Protein AF-A0A8I1TK60-F1 (afdb_monomer_lite)

Secondary structure (DSSP, 8-state):
-PPPHHHHHHHHHHHHHHHHHHHT--SHHHHHHHHHHHHHHHHHHHHHHHHHHHHHHHHHHHHHHHHHHHHHHT------TTS------HHHHHHHHHHHHHHHHHHHHHHHHHHHHHHHHHHHHHHHHHHHHHHHHHHHHHHHHHHHHSGGGGSSS------------------------

Sequence (181 aa):
MDLTIAEELDRAFDLASLRREARTIGRPHQWRAANDHLDRCRHAREREQRLYQARYPTRVEAARRRLIDEAAKKGFELKPRWAGDDRFDKAAIQRQAERDVRRAHEGRLLRIEEFERQGLRAIVHRSMRENNMRGVARDGFDRAADRRAGIERRGSQREGPGNLTQFPRGGNRPRNRPRDR

pLDDT: mean 83.7, std 17.34, range [44.19, 98.44]

Structure (mmCIF, N/CA/C/O backbone):
data_AF-A0A8I1TK60-F1
#
_entry.id   AF-A0A8I1TK60-F1
#
loop_
_atom_site.group_PDB
_atom_site.id
_atom_site.type_symbol
_atom_site.label_atom_id
_atom_site.label_alt_id
_atom_site.label_comp_id
_atom_site.label_asym_id
_atom_site.label_entity_id
_atom_site.label_seq_id
_atom_site.pdbx_PDB_ins_code
_atom_site.Cartn_x
_atom_site.Cartn_y
_atom_site.Cartn_z
_atom_site.occu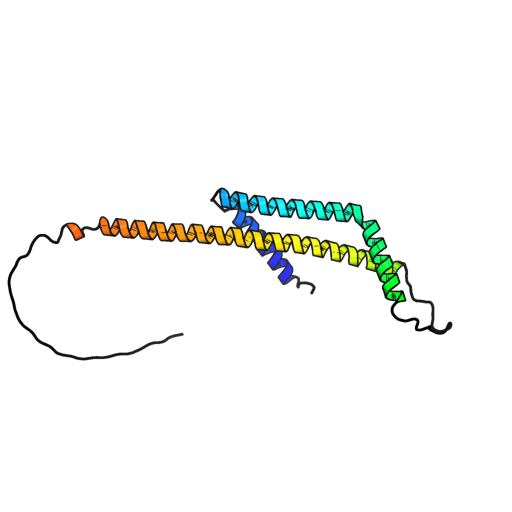pancy
_atom_site.B_iso_or_equiv
_atom_site.auth_seq_id
_atom_site.auth_comp_id
_atom_site.auth_asym_id
_atom_site.auth_atom_id
_atom_site.pdbx_PDB_model_num
ATOM 1 N N . MET A 1 1 ? -15.212 -4.549 -1.235 1.00 52.91 1 MET A N 1
ATOM 2 C CA . MET A 1 1 ? -15.188 -5.903 -1.803 1.00 52.91 1 MET A CA 1
ATOM 3 C C . MET A 1 1 ? -13.923 -6.527 -1.286 1.00 52.91 1 MET A C 1
ATOM 5 O O . MET A 1 1 ? -12.859 -5.980 -1.560 1.00 52.91 1 MET A O 1
ATOM 9 N N . ASP A 1 2 ? -14.067 -7.542 -0.448 1.00 78.19 2 ASP A N 1
ATOM 10 C CA . ASP A 1 2 ? -12.924 -8.323 0.006 1.00 78.19 2 ASP A CA 1
ATOM 11 C C . ASP A 1 2 ? -12.462 -9.164 -1.187 1.00 78.19 2 ASP A C 1
ATOM 13 O O . ASP A 1 2 ? -13.295 -9.656 -1.953 1.00 78.19 2 ASP A O 1
ATOM 17 N N . LEU A 1 3 ? -11.152 -9.216 -1.414 1.00 83.50 3 LEU A N 1
ATOM 18 C CA . LEU A 1 3 ? -10.590 -9.983 -2.517 1.00 83.50 3 LEU A CA 1
ATOM 19 C C . LEU A 1 3 ? -10.693 -11.465 -2.186 1.00 83.50 3 LEU A C 1
ATOM 21 O O . LEU A 1 3 ? -10.618 -11.875 -1.027 1.00 83.50 3 LEU A O 1
ATOM 25 N N . THR A 1 4 ? -10.861 -12.282 -3.215 1.00 93.44 4 THR A N 1
ATOM 26 C CA . THR A 1 4 ? -10.681 -13.721 -3.048 1.00 93.44 4 THR A CA 1
ATOM 27 C C . THR A 1 4 ? -9.203 -14.018 -2.787 1.00 93.44 4 THR A C 1
ATOM 29 O O . THR A 1 4 ? -8.322 -13.316 -3.282 1.00 93.44 4 THR A O 1
ATOM 32 N N . ILE A 1 5 ? -8.912 -15.094 -2.050 1.00 92.69 5 ILE A N 1
ATOM 33 C CA . ILE A 1 5 ? -7.527 -15.522 -1.774 1.00 92.69 5 ILE A CA 1
ATOM 34 C C . ILE A 1 5 ? -6.732 -15.683 -3.081 1.00 92.69 5 ILE A C 1
ATOM 36 O O . ILE A 1 5 ? -5.562 -15.318 -3.146 1.00 92.69 5 ILE A O 1
ATOM 40 N N . ALA A 1 6 ? -7.374 -16.184 -4.142 1.00 93.81 6 ALA A N 1
ATOM 41 C CA . ALA A 1 6 ? -6.760 -16.309 -5.461 1.00 93.81 6 ALA A CA 1
ATOM 42 C C . ALA A 1 6 ? -6.333 -14.945 -6.035 1.00 93.81 6 ALA A C 1
ATOM 44 O O . ALA A 1 6 ? -5.192 -14.791 -6.459 1.00 93.81 6 ALA A O 1
ATOM 45 N N . GLU A 1 7 ? -7.202 -13.932 -5.976 1.00 91.31 7 GLU A N 1
ATOM 46 C CA . GLU A 1 7 ? -6.875 -12.580 -6.448 1.00 91.31 7 GLU A CA 1
ATOM 47 C C . GLU A 1 7 ? -5.763 -11.920 -5.621 1.00 91.31 7 GLU A C 1
ATOM 49 O O . GLU A 1 7 ? -4.957 -11.163 -6.166 1.00 91.31 7 GLU A O 1
ATOM 54 N N . GLU A 1 8 ? -5.707 -12.174 -4.312 1.00 89.06 8 GLU A N 1
ATOM 55 C CA . GLU A 1 8 ? -4.622 -11.684 -3.455 1.00 89.06 8 GLU A CA 1
ATOM 56 C C . GLU A 1 8 ? -3.280 -12.320 -3.829 1.00 89.06 8 GLU A C 1
ATOM 58 O O . GLU A 1 8 ? -2.277 -11.612 -3.965 1.00 89.06 8 GLU A O 1
ATOM 63 N N . LEU A 1 9 ? -3.269 -13.637 -4.058 1.00 93.69 9 LEU A N 1
ATOM 64 C CA . LEU A 1 9 ? -2.084 -14.364 -4.507 1.00 93.69 9 LEU A CA 1
ATOM 65 C C . LEU A 1 9 ? -1.612 -13.858 -5.871 1.00 93.69 9 LEU A C 1
ATOM 67 O O . LEU A 1 9 ? -0.437 -13.520 -6.014 1.00 93.69 9 LEU A O 1
ATOM 71 N N . ASP A 1 10 ? -2.518 -13.724 -6.840 1.00 94.38 10 ASP A N 1
ATOM 72 C CA . ASP A 1 10 ? -2.194 -13.215 -8.174 1.00 94.38 10 ASP A CA 1
ATOM 73 C C . ASP A 1 10 ? -1.575 -11.817 -8.104 1.00 94.38 10 ASP A C 1
ATOM 75 O O . ASP A 1 10 ? -0.564 -11.543 -8.752 1.00 94.38 10 ASP A O 1
ATOM 79 N N . ARG A 1 11 ? -2.123 -10.929 -7.265 1.00 92.19 11 ARG A N 1
ATOM 80 C CA . ARG A 1 11 ? -1.564 -9.585 -7.053 1.00 92.19 11 ARG A CA 1
ATOM 81 C C . ARG A 1 11 ? -0.165 -9.625 -6.450 1.00 92.19 11 ARG A C 1
ATOM 83 O O . ARG A 1 11 ? 0.703 -8.868 -6.892 1.00 92.19 11 ARG A O 1
ATOM 90 N N . ALA A 1 12 ? 0.059 -10.481 -5.456 1.00 93.31 12 ALA A N 1
ATOM 91 C CA . ALA A 1 12 ? 1.358 -10.619 -4.809 1.00 93.31 12 ALA A CA 1
ATOM 92 C C . ALA A 1 12 ? 2.415 -11.165 -5.784 1.00 93.31 12 ALA A C 1
ATOM 94 O O . ALA A 1 12 ? 3.525 -10.626 -5.857 1.00 93.31 12 ALA A O 1
ATOM 95 N N . PHE A 1 13 ? 2.062 -12.185 -6.574 1.00 96.81 13 PHE A N 1
ATOM 96 C CA . PHE A 1 13 ? 2.939 -12.757 -7.594 1.00 96.81 13 PHE A CA 1
ATOM 97 C C . PHE A 1 13 ? 3.212 -11.788 -8.748 1.00 96.81 13 PHE A C 1
ATOM 99 O O . PHE A 1 13 ? 4.364 -11.675 -9.172 1.00 96.81 13 PHE A O 1
ATOM 106 N N . ASP A 1 14 ? 2.205 -11.049 -9.221 1.00 95.81 14 ASP A N 1
ATOM 107 C CA . ASP A 1 14 ? 2.358 -10.013 -10.252 1.00 95.81 14 ASP A CA 1
ATOM 108 C C . ASP A 1 14 ? 3.335 -8.926 -9.783 1.00 95.81 14 ASP A C 1
ATOM 110 O O . ASP A 1 14 ? 4.330 -8.632 -10.446 1.00 95.81 14 ASP A O 1
ATOM 114 N N . LEU A 1 15 ? 3.146 -8.398 -8.568 1.00 95.69 15 LEU A N 1
ATOM 115 C CA . LEU A 1 15 ? 4.049 -7.394 -8.004 1.00 95.69 15 LEU A CA 1
ATOM 116 C C . LEU A 1 15 ? 5.478 -7.930 -7.813 1.00 95.69 15 LEU A C 1
ATOM 118 O O . LEU A 1 15 ? 6.448 -7.228 -8.110 1.00 95.69 15 LEU A O 1
ATOM 122 N N . ALA A 1 16 ? 5.633 -9.165 -7.330 1.00 97.12 16 ALA A N 1
ATOM 123 C CA . ALA A 1 16 ? 6.943 -9.798 -7.183 1.00 97.12 16 ALA A CA 1
ATOM 124 C C . ALA A 1 16 ? 7.645 -9.985 -8.540 1.00 97.12 16 ALA A C 1
ATOM 126 O O . ALA A 1 16 ? 8.843 -9.704 -8.659 1.00 97.12 16 ALA A O 1
ATOM 127 N N . SER A 1 17 ? 6.896 -10.393 -9.566 1.00 97.62 17 SER A N 1
ATOM 128 C CA . SER A 1 17 ? 7.386 -10.551 -10.938 1.00 97.62 17 SER A CA 1
ATOM 129 C C . SER A 1 17 ? 7.818 -9.207 -11.522 1.00 97.62 17 SER A C 1
ATOM 131 O O . SER A 1 17 ? 8.955 -9.080 -11.973 1.00 97.62 17 SER A O 1
ATOM 133 N N . LEU A 1 18 ? 6.999 -8.161 -11.380 1.00 97.19 18 LEU A N 1
ATOM 134 C CA . LEU A 1 18 ? 7.335 -6.796 -11.799 1.00 97.19 18 LEU A CA 1
ATOM 135 C C . LEU A 1 18 ? 8.590 -6.257 -11.105 1.00 97.19 18 LEU A C 1
ATOM 137 O O . LEU A 1 18 ? 9.438 -5.639 -11.747 1.00 97.19 18 LEU A O 1
ATOM 141 N N . ARG A 1 19 ? 8.755 -6.507 -9.800 1.00 97.06 19 ARG A N 1
ATOM 142 C CA . ARG A 1 19 ? 9.978 -6.133 -9.067 1.00 97.06 19 ARG A CA 1
ATOM 143 C C . ARG A 1 19 ? 11.205 -6.869 -9.601 1.00 97.06 19 ARG A C 1
ATOM 145 O O . ARG A 1 19 ? 12.277 -6.271 -9.690 1.00 97.06 19 ARG A O 1
ATOM 152 N N . ARG A 1 20 ? 11.071 -8.152 -9.948 1.00 96.88 20 ARG A N 1
ATOM 153 C CA . ARG A 1 20 ? 12.152 -8.934 -10.564 1.00 96.88 20 ARG A CA 1
ATOM 154 C C . ARG A 1 20 ? 12.504 -8.381 -11.943 1.00 96.88 20 ARG A C 1
ATOM 156 O O . ARG A 1 20 ? 13.676 -8.128 -12.195 1.00 96.88 20 ARG A O 1
ATOM 163 N N . GLU A 1 21 ? 11.516 -8.145 -12.797 1.00 95.62 21 GLU A N 1
ATOM 164 C CA . GLU A 1 21 ? 11.708 -7.586 -14.140 1.00 95.62 21 GLU A CA 1
ATOM 165 C C . GLU A 1 21 ? 12.343 -6.194 -14.087 1.00 95.62 21 GLU A C 1
ATOM 167 O O . GLU A 1 21 ? 13.306 -5.927 -14.805 1.00 95.62 21 GLU A O 1
ATOM 172 N N . ALA A 1 22 ? 11.906 -5.336 -13.163 1.00 94.31 22 ALA A N 1
ATOM 173 C CA . ALA A 1 22 ? 12.487 -4.013 -12.958 1.00 94.31 22 ALA A CA 1
ATOM 174 C C . ALA A 1 22 ? 13.995 -4.058 -12.644 1.00 94.31 22 ALA A C 1
ATOM 176 O O . ALA A 1 22 ? 14.743 -3.189 -13.092 1.00 94.31 22 ALA A O 1
ATOM 177 N N . ARG A 1 23 ? 14.474 -5.096 -11.941 1.00 93.81 23 ARG A N 1
ATOM 178 C CA . ARG A 1 23 ? 15.911 -5.299 -11.669 1.00 93.81 23 ARG A CA 1
ATOM 179 C C . ARG A 1 23 ? 16.709 -5.703 -12.907 1.00 93.81 23 ARG A C 1
ATOM 181 O O . ARG A 1 23 ? 17.913 -5.481 -12.939 1.00 93.81 23 ARG A O 1
ATOM 188 N N . THR A 1 24 ? 16.056 -6.283 -13.912 1.00 94.19 24 THR A N 1
ATOM 189 C CA . THR A 1 24 ? 16.695 -6.707 -15.171 1.00 94.19 24 THR A CA 1
ATOM 190 C C . THR A 1 24 ? 16.780 -5.594 -16.219 1.00 94.19 24 THR A C 1
ATOM 192 O O . THR A 1 24 ? 17.355 -5.794 -17.288 1.00 94.19 24 THR A O 1
ATOM 195 N N . ILE A 1 25 ? 16.231 -4.407 -15.934 1.00 94.12 25 ILE A N 1
ATOM 196 C CA . ILE A 1 25 ? 16.281 -3.258 -16.841 1.00 94.12 25 ILE A CA 1
ATOM 197 C C . ILE A 1 25 ? 17.736 -2.812 -17.031 1.00 94.12 25 ILE A C 1
ATOM 199 O O . ILE A 1 25 ? 18.363 -2.275 -16.122 1.00 94.12 25 ILE A O 1
ATOM 203 N N . GLY A 1 26 ? 18.256 -2.983 -18.248 1.00 89.50 26 GLY A N 1
ATOM 204 C CA . GLY A 1 26 ? 19.650 -2.658 -18.563 1.00 89.50 26 GLY A CA 1
ATOM 205 C C . GLY A 1 26 ? 19.938 -1.172 -18.813 1.00 89.50 26 GLY A C 1
ATOM 206 O O . GLY A 1 26 ? 21.093 -0.758 -18.765 1.00 89.50 26 GLY A O 1
ATOM 207 N N . ARG A 1 27 ? 18.925 -0.340 -19.103 1.00 93.25 27 ARG A N 1
ATOM 208 C CA . ARG A 1 27 ? 19.142 1.089 -19.403 1.00 93.25 27 ARG A CA 1
ATOM 209 C C . ARG A 1 27 ? 19.234 1.910 -18.107 1.00 93.25 27 ARG A C 1
ATOM 211 O O . ARG A 1 27 ? 18.259 1.918 -17.353 1.00 93.25 27 ARG A O 1
ATOM 218 N N . PRO A 1 28 ? 20.305 2.701 -17.885 1.00 94.62 28 PRO A N 1
ATOM 219 C CA . PRO A 1 28 ? 20.508 3.418 -16.620 1.00 94.62 28 PRO A CA 1
ATOM 220 C C . PRO A 1 28 ? 19.365 4.361 -16.215 1.00 94.62 28 PRO A C 1
ATOM 222 O O . PRO A 1 28 ? 18.998 4.424 -15.045 1.00 94.62 28 PRO A O 1
ATOM 225 N N . HIS A 1 29 ? 18.770 5.084 -17.169 1.00 94.81 29 HIS A N 1
ATOM 226 C CA . HIS A 1 29 ? 17.696 6.039 -16.872 1.00 94.81 29 HIS A CA 1
ATOM 227 C C . HIS A 1 29 ? 16.380 5.350 -16.471 1.00 94.81 29 HIS A C 1
ATOM 229 O O . HIS A 1 29 ? 15.690 5.825 -15.574 1.00 94.81 29 HIS A O 1
ATOM 235 N N . GLN A 1 30 ? 16.043 4.217 -17.096 1.00 95.00 30 GLN A N 1
ATOM 236 C CA . GLN A 1 30 ? 14.854 3.427 -16.749 1.00 95.00 30 GLN A CA 1
ATOM 237 C C . GLN A 1 30 ? 15.043 2.715 -15.413 1.00 95.00 30 GLN A C 1
ATOM 239 O O . GLN A 1 30 ? 14.123 2.675 -14.601 1.00 95.00 30 GLN A O 1
ATOM 244 N N . TRP A 1 31 ? 16.251 2.205 -15.171 1.00 96.00 31 TRP A N 1
ATOM 245 C CA . TRP A 1 31 ? 16.626 1.611 -13.895 1.00 96.00 31 TRP A CA 1
ATOM 246 C C . TRP A 1 31 ? 16.520 2.626 -12.749 1.00 96.00 31 TRP A C 1
ATOM 248 O O . TRP A 1 31 ? 15.901 2.335 -11.728 1.00 96.00 31 TRP A O 1
ATOM 258 N N . ARG A 1 32 ? 17.028 3.854 -12.941 1.00 97.19 32 ARG A N 1
ATOM 259 C CA . ARG A 1 32 ? 16.858 4.947 -11.971 1.00 97.19 32 ARG A CA 1
ATOM 260 C C . ARG A 1 32 ? 15.379 5.248 -11.724 1.00 97.19 32 ARG A C 1
ATOM 262 O O . ARG A 1 32 ? 14.967 5.286 -10.575 1.00 97.19 32 ARG A O 1
ATOM 269 N N . ALA A 1 33 ? 14.574 5.379 -12.780 1.00 97.44 33 ALA A N 1
ATOM 270 C CA . ALA A 1 33 ? 13.139 5.626 -12.637 1.00 97.44 33 ALA A CA 1
ATOM 271 C C . ALA A 1 33 ? 12.419 4.516 -11.846 1.00 97.44 33 ALA A C 1
ATOM 273 O O . ALA A 1 33 ? 11.550 4.813 -11.026 1.00 97.44 33 ALA A O 1
ATOM 274 N N . ALA A 1 34 ? 12.787 3.247 -12.065 1.00 97.38 34 ALA A N 1
ATOM 275 C CA . ALA A 1 34 ? 12.248 2.122 -11.306 1.00 97.38 34 ALA A CA 1
ATOM 276 C C . ALA A 1 34 ? 12.633 2.199 -9.822 1.00 97.38 34 ALA A C 1
ATOM 278 O O . ALA A 1 34 ? 11.762 2.063 -8.964 1.00 97.38 34 ALA A O 1
ATOM 279 N N . ASN A 1 35 ? 13.905 2.463 -9.512 1.00 97.50 35 ASN A N 1
ATOM 280 C CA . ASN A 1 35 ? 14.367 2.591 -8.129 1.00 97.50 35 ASN A CA 1
ATOM 281 C C . ASN A 1 35 ? 13.748 3.789 -7.412 1.00 97.50 35 ASN A C 1
ATOM 283 O O . ASN A 1 35 ? 13.261 3.626 -6.299 1.00 97.50 35 ASN A O 1
ATOM 287 N N . ASP A 1 36 ? 13.671 4.950 -8.063 1.00 97.94 36 ASP A N 1
ATOM 288 C CA . ASP A 1 36 ? 13.027 6.135 -7.492 1.00 97.94 36 ASP A CA 1
ATOM 289 C C . ASP A 1 36 ? 11.560 5.841 -7.137 1.00 97.94 36 ASP A C 1
ATOM 291 O O . ASP A 1 36 ? 11.059 6.266 -6.094 1.00 97.94 36 ASP A O 1
ATOM 295 N N . HIS A 1 37 ? 10.854 5.087 -7.989 1.00 97.81 37 HIS A N 1
ATOM 296 C CA . HIS A 1 37 ? 9.474 4.672 -7.728 1.00 97.81 37 HIS A CA 1
ATOM 297 C C . HIS A 1 37 ? 9.374 3.690 -6.554 1.00 97.81 37 HIS A C 1
ATOM 299 O O . HIS A 1 37 ? 8.524 3.867 -5.675 1.00 97.81 37 HIS A O 1
ATOM 305 N N . LEU A 1 38 ? 10.261 2.692 -6.499 1.00 97.50 38 LEU A N 1
ATOM 306 C CA . LEU A 1 38 ? 10.341 1.733 -5.392 1.00 97.50 38 LEU A CA 1
ATOM 307 C C . LEU A 1 38 ? 10.642 2.429 -4.060 1.00 97.50 38 LEU A C 1
ATOM 309 O O . LEU A 1 38 ? 9.973 2.155 -3.062 1.00 97.50 38 LEU A O 1
ATOM 313 N N . ASP A 1 39 ? 11.599 3.353 -4.046 1.00 98.19 39 ASP A N 1
ATOM 314 C CA . ASP A 1 39 ? 12.000 4.106 -2.861 1.00 98.19 39 ASP A CA 1
ATOM 315 C C . ASP A 1 39 ? 10.863 5.001 -2.361 1.00 98.19 39 ASP A C 1
ATOM 317 O O . ASP A 1 39 ? 10.555 4.999 -1.167 1.00 98.19 39 ASP A O 1
ATOM 321 N N . ARG A 1 40 ? 10.158 5.700 -3.263 1.00 98.31 40 ARG A N 1
ATOM 322 C CA . ARG A 1 40 ? 8.952 6.471 -2.907 1.00 98.31 40 ARG A CA 1
ATOM 323 C C . ARG A 1 40 ? 7.891 5.590 -2.254 1.00 98.31 40 ARG A C 1
ATOM 325 O O . ARG A 1 40 ? 7.339 5.972 -1.222 1.00 98.31 40 ARG A O 1
ATOM 332 N N . CYS A 1 41 ? 7.622 4.411 -2.818 1.00 98.12 41 CYS A N 1
ATOM 333 C CA . CYS A 1 41 ? 6.649 3.474 -2.256 1.00 98.12 41 CYS A CA 1
ATOM 334 C C . CYS A 1 41 ? 7.108 2.930 -0.895 1.00 98.12 41 CYS A C 1
ATOM 336 O O . CYS A 1 41 ? 6.308 2.871 0.039 1.00 98.12 41 CYS A O 1
ATOM 338 N N . ARG A 1 42 ? 8.398 2.600 -0.737 1.00 98.12 42 ARG A N 1
ATOM 339 C CA . ARG A 1 42 ? 8.984 2.180 0.547 1.00 98.12 42 ARG A CA 1
ATOM 340 C C . ARG A 1 42 ? 8.794 3.256 1.615 1.00 98.12 42 ARG A C 1
ATOM 342 O O . ARG A 1 42 ? 8.223 2.970 2.665 1.00 98.12 42 ARG A O 1
ATOM 349 N N . HIS A 1 43 ? 9.186 4.495 1.326 1.00 98.38 43 HIS A N 1
ATOM 350 C CA . HIS A 1 43 ? 9.031 5.612 2.258 1.00 98.38 43 HIS A CA 1
ATOM 351 C C . HIS A 1 43 ? 7.564 5.911 2.580 1.00 98.38 43 HIS A C 1
ATOM 353 O O . HIS A 1 43 ? 7.242 6.240 3.722 1.00 98.38 43 HIS A O 1
ATOM 359 N N . ALA A 1 44 ? 6.655 5.756 1.614 1.00 98.31 44 ALA A N 1
ATOM 360 C CA . ALA A 1 44 ? 5.223 5.884 1.861 1.00 98.31 44 ALA A CA 1
ATOM 361 C C . ALA A 1 44 ? 4.714 4.822 2.852 1.00 98.31 44 ALA A C 1
ATOM 363 O O . ALA A 1 44 ? 3.989 5.179 3.785 1.00 98.31 44 ALA A O 1
ATOM 364 N N . ARG A 1 45 ? 5.129 3.551 2.709 1.00 98.31 45 ARG A N 1
ATOM 365 C CA . ARG A 1 45 ? 4.773 2.479 3.660 1.00 98.31 45 ARG A CA 1
ATOM 366 C C . ARG A 1 45 ? 5.337 2.750 5.050 1.00 98.31 45 ARG A C 1
ATOM 368 O O . ARG A 1 45 ? 4.593 2.704 6.023 1.00 98.31 45 ARG A O 1
ATOM 375 N N . GLU A 1 46 ? 6.620 3.097 5.147 1.00 98.44 46 GLU A N 1
ATOM 376 C CA . GLU A 1 46 ? 7.265 3.434 6.424 1.00 98.44 46 GLU A CA 1
ATOM 377 C C . GLU A 1 46 ? 6.565 4.605 7.121 1.00 98.44 46 GLU A C 1
ATOM 379 O O . GLU A 1 46 ? 6.297 4.558 8.323 1.00 98.44 46 GLU A O 1
ATOM 384 N N . ARG A 1 47 ? 6.229 5.656 6.367 1.00 98.31 47 ARG A N 1
ATOM 385 C CA . ARG A 1 47 ? 5.513 6.819 6.892 1.00 98.31 47 ARG A CA 1
ATOM 386 C C . ARG A 1 47 ? 4.120 6.447 7.384 1.00 98.31 47 ARG A C 1
ATOM 388 O O . ARG A 1 47 ? 3.747 6.871 8.475 1.00 98.31 47 ARG A O 1
ATOM 395 N N . GLU A 1 48 ? 3.356 5.678 6.611 1.00 98.25 48 GLU A N 1
ATOM 396 C CA . GLU A 1 48 ? 2.022 5.232 7.025 1.00 98.25 48 GLU A CA 1
ATOM 397 C C . GLU A 1 48 ? 2.097 4.329 8.261 1.00 98.25 48 GLU A C 1
ATOM 399 O O . GLU A 1 48 ? 1.309 4.523 9.183 1.00 98.25 48 GLU A O 1
ATOM 404 N N . GLN A 1 49 ? 3.082 3.429 8.343 1.00 98.12 49 GLN A N 1
ATOM 405 C CA . GLN A 1 49 ? 3.310 2.581 9.515 1.00 98.12 49 GLN A CA 1
ATOM 406 C C . GLN A 1 49 ? 3.611 3.413 10.768 1.00 98.12 49 GLN A C 1
ATOM 408 O O . GLN A 1 49 ? 2.986 3.220 11.812 1.00 98.12 49 GLN A O 1
ATOM 413 N N . ARG A 1 50 ? 4.522 4.390 10.662 1.00 98.38 50 ARG A N 1
ATOM 414 C CA . ARG A 1 50 ? 4.849 5.307 11.768 1.00 98.38 50 ARG A CA 1
ATOM 415 C C . ARG A 1 50 ? 3.632 6.124 12.198 1.00 98.38 50 ARG A C 1
ATOM 417 O O . ARG A 1 50 ? 3.353 6.235 13.388 1.00 98.38 50 ARG A O 1
ATOM 424 N N . LEU A 1 51 ? 2.886 6.684 11.241 1.00 97.50 51 LEU A N 1
ATOM 425 C CA . LEU A 1 51 ? 1.668 7.453 11.519 1.00 97.50 51 LEU A CA 1
ATOM 426 C C . LEU A 1 51 ? 0.577 6.595 12.156 1.00 97.50 51 LEU A C 1
ATOM 428 O O . LEU A 1 51 ? -0.145 7.081 13.027 1.00 97.50 51 LEU A O 1
ATOM 432 N N . TYR A 1 52 ? 0.441 5.348 11.712 1.00 97.94 52 TYR A N 1
ATOM 433 C CA . TYR A 1 52 ? -0.491 4.388 12.277 1.00 97.94 52 TYR A CA 1
ATOM 434 C C . TYR A 1 52 ? -0.151 4.100 13.733 1.00 97.94 52 TYR A C 1
ATOM 436 O O . TYR A 1 52 ? -1.006 4.319 14.580 1.00 97.94 52 TYR A O 1
ATOM 444 N N . GLN A 1 53 ? 1.093 3.725 14.032 1.00 98.12 53 GLN A N 1
ATOM 445 C CA . GLN A 1 53 ? 1.541 3.440 15.396 1.00 98.12 53 GLN A CA 1
ATOM 446 C C . GLN A 1 53 ? 1.391 4.660 16.314 1.00 98.12 53 GLN A C 1
ATOM 448 O O . GLN A 1 53 ? 0.772 4.565 17.370 1.00 98.12 53 GLN A O 1
ATOM 453 N N . ALA A 1 54 ? 1.876 5.829 15.885 1.00 98.31 54 ALA A N 1
ATOM 454 C CA . ALA A 1 54 ? 1.845 7.044 16.698 1.00 98.31 54 ALA A CA 1
ATOM 455 C C . ALA A 1 54 ? 0.421 7.559 16.973 1.00 98.31 54 ALA A C 1
ATOM 457 O O . ALA A 1 54 ? 0.166 8.152 18.017 1.00 98.31 54 ALA A O 1
ATOM 458 N N . ARG A 1 55 ? -0.515 7.368 16.033 1.00 97.94 55 ARG A N 1
ATOM 459 C CA . ARG A 1 55 ? -1.892 7.890 16.126 1.00 97.94 55 ARG A CA 1
ATOM 460 C C . ARG A 1 55 ? -2.938 6.800 16.345 1.00 97.94 55 ARG A C 1
ATOM 462 O O . ARG A 1 55 ? -4.126 7.079 16.210 1.00 97.94 55 ARG A O 1
ATOM 469 N N . TYR A 1 56 ? -2.533 5.570 16.649 1.00 97.94 56 TYR A N 1
ATOM 470 C CA . TYR A 1 56 ? -3.459 4.458 16.856 1.00 97.94 56 TYR A CA 1
ATOM 471 C C . TYR A 1 56 ? -4.503 4.748 17.948 1.00 97.94 56 TYR A C 1
ATOM 473 O O . TYR A 1 56 ? -5.692 4.708 17.624 1.00 97.94 56 TYR A O 1
ATOM 481 N N . PRO A 1 57 ? -4.124 5.121 19.192 1.00 98.06 57 PRO A N 1
ATOM 482 C CA . PRO A 1 57 ? -5.105 5.313 20.262 1.00 98.06 57 PRO A CA 1
ATOM 483 C C . PRO A 1 57 ? -6.106 6.427 19.932 1.00 98.06 57 PRO A C 1
ATOM 485 O O . PRO A 1 57 ? -7.313 6.232 20.043 1.00 98.06 57 PRO A O 1
ATOM 488 N N . THR A 1 58 ? -5.627 7.561 19.414 1.00 98.25 58 THR A N 1
ATOM 489 C CA . THR A 1 58 ? -6.491 8.698 19.057 1.00 98.25 58 THR A CA 1
ATOM 490 C C . THR A 1 58 ? -7.432 8.377 17.895 1.00 98.25 58 THR A C 1
ATOM 492 O O . THR A 1 58 ? -8.587 8.805 17.894 1.00 98.25 58 THR A O 1
ATOM 495 N N . ARG A 1 59 ? -6.985 7.583 16.912 1.00 97.75 59 ARG A N 1
ATOM 496 C CA . ARG A 1 59 ? -7.842 7.093 15.819 1.00 97.75 59 ARG A CA 1
ATOM 497 C C . ARG A 1 59 ? -8.923 6.140 16.326 1.00 97.75 59 ARG A C 1
ATOM 499 O O . ARG A 1 59 ? -10.058 6.249 15.867 1.00 97.75 59 ARG A O 1
ATOM 506 N N . VAL A 1 60 ? -8.593 5.244 17.258 1.00 98.31 60 VAL A N 1
ATOM 507 C CA . VAL A 1 60 ? -9.559 4.314 17.863 1.00 98.31 60 VAL A CA 1
ATOM 508 C C . VAL A 1 60 ? -10.601 5.072 18.676 1.00 98.31 60 VAL A C 1
ATOM 510 O O . VAL A 1 60 ? -11.790 4.828 18.501 1.00 98.31 60 VAL A O 1
ATOM 513 N N . GLU A 1 61 ? -10.202 6.051 19.487 1.00 97.94 61 GLU A N 1
ATOM 514 C CA . GLU A 1 61 ? -11.157 6.891 20.220 1.00 97.94 61 GLU A CA 1
ATOM 515 C C . GLU A 1 61 ? -12.088 7.672 19.288 1.00 97.94 61 GLU A C 1
ATOM 517 O O . GLU A 1 61 ? -13.295 7.738 19.530 1.00 97.94 61 GLU A O 1
ATOM 522 N N . ALA A 1 62 ? -11.553 8.238 18.203 1.00 98.12 62 ALA A N 1
ATOM 523 C CA . ALA A 1 62 ? -12.355 8.937 17.206 1.00 98.12 62 ALA A CA 1
ATOM 524 C C . ALA A 1 62 ? -13.346 7.995 16.500 1.00 98.12 62 ALA A C 1
ATOM 526 O O . ALA A 1 62 ? -14.506 8.362 16.314 1.00 98.12 62 ALA A O 1
ATOM 527 N N . ALA A 1 63 ? -12.919 6.784 16.129 1.00 97.62 63 ALA A N 1
ATOM 528 C CA . ALA A 1 63 ? -13.801 5.767 15.555 1.00 97.62 63 ALA A CA 1
ATOM 529 C C . ALA A 1 63 ? -14.875 5.328 16.559 1.00 97.62 63 ALA A C 1
ATOM 531 O O . ALA A 1 63 ? -16.049 5.261 16.204 1.00 97.62 63 ALA A O 1
ATOM 532 N N . ARG A 1 64 ? -14.500 5.139 17.830 1.00 97.38 64 ARG A N 1
ATOM 533 C CA . ARG A 1 64 ? -15.432 4.829 18.915 1.00 97.38 64 ARG A CA 1
ATOM 534 C C . ARG A 1 64 ? -16.516 5.893 19.006 1.00 97.38 64 ARG A C 1
ATOM 536 O O . ARG A 1 64 ? -17.681 5.542 18.907 1.00 97.38 64 ARG A O 1
ATOM 543 N N . ARG A 1 65 ? -16.146 7.175 19.135 1.00 96.50 65 ARG A N 1
ATOM 544 C CA . ARG A 1 65 ? -17.102 8.300 19.215 1.00 96.50 65 ARG A CA 1
ATOM 545 C C . ARG A 1 65 ? -18.079 8.305 18.039 1.00 96.50 65 ARG A C 1
ATOM 547 O O . ARG A 1 65 ? -19.274 8.395 18.269 1.00 96.50 65 ARG A O 1
ATOM 554 N N . ARG A 1 66 ? -17.596 8.090 16.811 1.00 96.50 66 ARG A N 1
ATOM 555 C CA . ARG A 1 66 ? -18.464 7.999 15.623 1.00 96.50 66 ARG A CA 1
ATOM 556 C C . ARG A 1 66 ? -19.494 6.877 15.720 1.00 96.50 66 ARG A C 1
ATOM 558 O O . ARG A 1 66 ? -20.643 7.112 15.375 1.00 96.50 66 ARG A O 1
ATOM 565 N N . LEU A 1 67 ? -19.103 5.694 16.199 1.00 94.50 67 LEU A N 1
ATOM 566 C CA . LEU A 1 67 ? -20.032 4.575 16.397 1.00 94.50 67 LEU A CA 1
ATOM 567 C C . LEU A 1 67 ? -21.091 4.896 17.463 1.00 94.50 67 LEU A C 1
ATOM 569 O O . LEU A 1 67 ? -22.249 4.527 17.295 1.00 94.50 67 LEU A O 1
ATOM 573 N N . ILE A 1 68 ? -20.711 5.608 18.534 1.00 91.44 68 ILE A N 1
ATOM 574 C CA . ILE A 1 68 ? -21.663 6.099 19.547 1.00 91.44 68 ILE A CA 1
ATOM 575 C C . ILE A 1 68 ? -22.648 7.085 18.912 1.00 91.44 68 ILE A C 1
ATOM 577 O O . ILE A 1 68 ? -23.856 6.927 19.067 1.00 91.44 68 ILE A O 1
ATOM 581 N N . ASP A 1 69 ? -22.140 8.068 18.169 1.00 92.12 69 ASP A N 1
ATOM 582 C CA . ASP A 1 69 ? -22.958 9.092 17.516 1.00 92.12 69 ASP A CA 1
ATOM 583 C C . ASP A 1 69 ? -23.903 8.478 16.469 1.00 92.12 69 ASP A C 1
ATOM 585 O O . ASP A 1 69 ? -25.047 8.906 16.331 1.00 92.12 69 ASP A O 1
ATOM 589 N N . GLU A 1 70 ? -23.449 7.468 15.723 1.00 90.50 70 GLU A N 1
ATOM 590 C CA . GLU A 1 70 ? -24.261 6.738 14.745 1.00 90.50 70 GLU A CA 1
ATOM 591 C C . GLU A 1 70 ? -25.355 5.903 15.419 1.00 90.50 70 GLU A C 1
ATOM 593 O O . GLU A 1 70 ? -26.502 5.921 14.969 1.00 90.50 70 GLU A O 1
ATOM 598 N N . ALA A 1 71 ? -25.037 5.233 16.531 1.00 86.62 71 ALA A N 1
ATOM 599 C CA . ALA A 1 71 ? -26.024 4.518 17.333 1.00 86.62 71 ALA A CA 1
ATOM 600 C C . ALA A 1 71 ? -27.079 5.474 17.913 1.00 86.62 71 ALA A C 1
ATOM 602 O O . ALA A 1 71 ? -28.270 5.186 17.828 1.00 86.62 71 ALA A O 1
ATOM 603 N N . ALA A 1 72 ? -26.659 6.639 18.416 1.00 84.56 72 ALA A N 1
ATOM 604 C CA . ALA A 1 72 ? -27.561 7.657 18.952 1.00 84.56 72 ALA A CA 1
ATOM 605 C C . ALA A 1 72 ? -28.487 8.261 17.877 1.00 84.56 72 ALA A C 1
ATOM 607 O O . ALA A 1 72 ? -29.626 8.621 18.164 1.00 84.56 72 ALA A O 1
ATOM 608 N N . LYS A 1 73 ? -28.026 8.349 16.620 1.00 84.44 73 LYS A N 1
ATOM 609 C CA . LYS A 1 73 ? -28.827 8.842 15.485 1.00 84.44 73 LYS A CA 1
ATOM 610 C C . LYS A 1 73 ? -29.892 7.862 15.001 1.00 84.44 73 LYS A C 1
ATOM 612 O O . LYS A 1 73 ? -30.844 8.305 14.365 1.00 84.44 73 LYS A O 1
ATOM 617 N N . LYS A 1 74 ? -29.754 6.555 15.257 1.00 73.44 74 LYS A N 1
ATOM 618 C CA . LYS A 1 74 ? -30.584 5.502 14.636 1.00 73.44 74 LYS A CA 1
ATOM 619 C C . LYS A 1 74 ? -32.030 5.421 15.160 1.00 73.44 74 LYS A C 1
ATOM 621 O O . LYS A 1 74 ? -32.761 4.512 14.790 1.00 73.44 74 LYS A O 1
ATOM 626 N N . GLY A 1 75 ? -32.458 6.415 15.933 1.00 63.78 75 GLY A N 1
ATOM 627 C CA . GLY A 1 75 ? -33.831 6.620 16.374 1.00 63.78 75 GLY A CA 1
ATOM 628 C C . GLY A 1 75 ? -33.959 6.428 17.877 1.00 63.78 75 GLY A C 1
ATOM 629 O O . GLY A 1 75 ? -33.621 5.373 18.406 1.00 63.78 75 GLY A O 1
ATOM 630 N N . PHE A 1 76 ? -34.507 7.441 18.553 1.00 59.19 76 PHE A N 1
ATOM 631 C CA . PHE A 1 76 ? -35.091 7.318 19.889 1.00 59.19 76 PHE A CA 1
ATOM 632 C C . PHE A 1 76 ? -36.365 6.457 19.816 1.00 59.19 76 PHE A C 1
ATOM 634 O O . PHE A 1 76 ? -37.450 6.893 20.196 1.00 59.19 76 PHE A O 1
ATOM 641 N N . GLU A 1 77 ? -36.271 5.228 19.307 1.00 64.88 77 GLU A N 1
ATOM 642 C CA . GLU A 1 77 ? -37.269 4.219 19.631 1.00 64.88 77 GLU A CA 1
ATOM 643 C C . GLU A 1 77 ? -37.058 3.898 21.107 1.00 64.88 77 GLU A C 1
ATOM 645 O O . GLU A 1 77 ? -36.262 3.036 21.477 1.00 64.88 77 GLU A O 1
ATOM 650 N N . LEU A 1 78 ? -37.715 4.696 21.954 1.00 61.59 78 LEU A N 1
ATOM 651 C CA . LEU A 1 78 ? -37.829 4.501 23.390 1.00 61.59 78 LEU A CA 1
ATOM 652 C C . LEU A 1 78 ? -38.426 3.116 23.607 1.00 61.59 78 LEU A C 1
ATOM 654 O O . LEU A 1 78 ? -39.643 2.940 23.684 1.00 61.59 78 LEU A O 1
ATOM 658 N N . LYS A 1 79 ? -37.556 2.110 23.673 1.00 64.44 79 LYS A N 1
ATOM 659 C CA . LYS A 1 79 ? -37.958 0.789 24.112 1.00 64.44 79 LYS A CA 1
ATOM 660 C C . LYS A 1 79 ? -38.517 0.960 25.520 1.00 64.44 79 LYS A C 1
ATOM 662 O O . LYS A 1 79 ? -37.858 1.573 26.366 1.00 64.44 79 LYS A O 1
ATOM 667 N N . PRO A 1 80 ? -39.746 0.490 25.776 1.00 68.44 80 PRO A N 1
ATOM 668 C CA . PRO A 1 80 ? -40.335 0.628 27.091 1.00 68.44 80 PRO A CA 1
ATOM 669 C C . PRO A 1 80 ? -39.433 -0.063 28.116 1.00 68.44 80 PRO A C 1
ATOM 671 O O . PRO A 1 80 ? -38.767 -1.046 27.809 1.00 68.44 80 PRO A O 1
ATOM 674 N N . ARG A 1 81 ? -39.408 0.463 29.341 1.00 62.94 81 ARG A N 1
ATOM 675 C CA . ARG A 1 81 ? -38.447 0.126 30.410 1.00 62.94 81 ARG A CA 1
ATOM 676 C C . ARG A 1 81 ? -38.360 -1.375 30.765 1.00 62.94 81 ARG A C 1
ATOM 678 O O . ARG A 1 81 ? -37.408 -1.788 31.413 1.00 62.94 81 ARG A O 1
ATOM 685 N N . TRP A 1 82 ? -39.339 -2.178 30.342 1.00 74.94 82 TRP A N 1
ATOM 686 C CA . TRP A 1 82 ? -39.399 -3.637 30.501 1.00 74.94 82 TRP A CA 1
ATOM 687 C C . TRP A 1 82 ? -38.804 -4.433 29.321 1.00 74.94 82 TRP A C 1
ATOM 689 O O . TRP A 1 82 ? -38.600 -5.636 29.443 1.00 74.94 82 TRP A O 1
ATOM 699 N N . ALA A 1 83 ? -38.501 -3.795 28.186 1.00 66.88 83 ALA A N 1
ATOM 700 C CA . ALA A 1 83 ? -38.023 -4.437 26.955 1.00 66.88 83 ALA A CA 1
ATOM 701 C C . ALA A 1 83 ? -36.497 -4.693 26.918 1.00 66.88 83 ALA A C 1
ATOM 703 O O . ALA A 1 83 ? -35.934 -4.969 25.854 1.00 66.88 83 ALA A O 1
ATOM 704 N N . GLY A 1 84 ? -35.849 -4.672 28.086 1.00 58.78 84 GLY A N 1
ATOM 705 C CA . GLY A 1 84 ? -34.468 -5.109 28.293 1.00 58.78 84 GLY A CA 1
ATOM 706 C C . GLY A 1 84 ? -33.434 -3.985 28.289 1.00 58.78 84 GLY A C 1
ATOM 707 O O . GLY A 1 84 ? -33.664 -2.912 27.731 1.00 58.78 84 GLY A O 1
ATOM 708 N N . ASP A 1 85 ? -32.293 -4.267 28.927 1.00 61.25 85 ASP A N 1
ATOM 709 C CA . ASP A 1 85 ? -31.145 -3.366 29.024 1.00 61.25 85 ASP A CA 1
ATOM 710 C C . ASP A 1 85 ? -30.740 -2.822 27.650 1.00 61.25 85 ASP A C 1
ATOM 712 O O . ASP A 1 85 ? -30.648 -3.560 26.659 1.00 61.25 85 ASP A O 1
ATOM 716 N N . ASP A 1 86 ? -30.485 -1.515 27.611 1.00 62.12 86 ASP A N 1
ATOM 717 C CA . ASP A 1 86 ? -29.905 -0.824 26.468 1.00 62.12 86 ASP A CA 1
ATOM 718 C C . ASP A 1 86 ? -28.617 -1.558 26.066 1.00 62.12 86 ASP A C 1
ATOM 720 O O . ASP A 1 86 ? -27.641 -1.597 26.819 1.00 62.12 86 ASP A O 1
ATOM 724 N N . ARG A 1 87 ? -28.628 -2.233 24.907 1.00 64.69 87 ARG A N 1
ATOM 725 C CA . ARG A 1 87 ? -27.579 -3.184 24.478 1.00 64.69 87 ARG A CA 1
ATOM 726 C C . ARG A 1 87 ? -26.293 -2.485 24.028 1.00 64.69 87 ARG A C 1
ATOM 728 O O . ARG A 1 87 ? -25.602 -2.953 23.122 1.00 64.69 87 ARG A O 1
ATOM 735 N N . PHE A 1 88 ? -25.966 -1.357 24.641 1.00 76.50 88 PHE A N 1
ATOM 736 C CA . PHE A 1 88 ? -24.755 -0.603 24.396 1.00 76.50 88 PHE A CA 1
ATOM 737 C C . PHE A 1 88 ? -23.556 -1.287 25.070 1.00 76.50 88 PHE A C 1
ATOM 739 O O . PHE A 1 88 ? -23.015 -0.833 26.081 1.00 76.50 88 PHE A O 1
ATOM 746 N N . ASP A 1 89 ? -23.132 -2.420 24.507 1.00 88.75 89 ASP A N 1
ATOM 747 C CA . ASP A 1 89 ? -21.926 -3.116 24.948 1.00 88.75 89 ASP A CA 1
ATOM 748 C C . ASP A 1 89 ? -20.683 -2.292 24.566 1.00 88.75 89 ASP A C 1
ATOM 750 O O . ASP A 1 89 ? -20.200 -2.305 23.427 1.00 88.75 89 ASP A O 1
ATOM 754 N N . LYS A 1 90 ? -20.133 -1.582 25.558 1.00 89.94 90 LYS A N 1
ATOM 755 C CA . LYS A 1 90 ? -18.912 -0.775 25.424 1.00 89.94 90 LYS A CA 1
ATOM 756 C C . LYS A 1 90 ? -17.740 -1.590 24.869 1.00 89.94 90 LYS A C 1
ATOM 758 O O . LYS A 1 90 ? -16.956 -1.057 24.081 1.00 89.94 90 LYS A O 1
ATOM 763 N N . ALA A 1 91 ? -17.618 -2.865 25.246 1.00 93.12 91 ALA A N 1
ATOM 764 C CA . ALA A 1 91 ? -16.545 -3.731 24.771 1.00 93.12 91 ALA A CA 1
ATOM 765 C C . ALA A 1 91 ? -16.736 -4.102 23.293 1.00 93.12 91 ALA A C 1
ATOM 767 O O . ALA A 1 91 ? -15.764 -4.137 22.535 1.00 93.12 91 ALA A O 1
ATOM 768 N N . ALA A 1 92 ? -17.975 -4.330 22.847 1.00 92.81 92 ALA A N 1
ATOM 769 C CA . ALA A 1 92 ? -18.272 -4.552 21.433 1.00 92.81 92 ALA A CA 1
ATOM 770 C C . ALA A 1 92 ? -17.925 -3.329 20.572 1.00 92.81 92 ALA A C 1
ATOM 772 O O . ALA A 1 92 ? -17.253 -3.484 19.552 1.00 92.81 92 ALA A O 1
ATOM 773 N N . ILE A 1 93 ? -18.301 -2.123 21.009 1.00 93.88 93 ILE A N 1
ATOM 774 C CA . ILE A 1 93 ? -18.005 -0.878 20.280 1.00 93.88 93 ILE A CA 1
ATOM 775 C C . ILE A 1 93 ? -16.496 -0.636 20.206 1.00 93.88 93 ILE A C 1
ATOM 777 O O . ILE A 1 93 ? -15.983 -0.291 19.144 1.00 93.88 93 ILE A O 1
ATOM 781 N N . GLN A 1 94 ? -15.769 -0.859 21.304 1.00 96.81 94 GLN A N 1
ATOM 782 C CA . GLN A 1 94 ? -14.311 -0.741 21.322 1.00 96.81 94 GLN A CA 1
ATOM 783 C C . GLN A 1 94 ? -13.656 -1.697 20.311 1.00 96.81 94 GLN A C 1
ATOM 785 O O . GLN A 1 94 ? -12.855 -1.264 19.482 1.00 96.81 94 GLN A O 1
ATOM 790 N N . ARG A 1 95 ? -14.044 -2.981 20.317 1.00 97.31 95 ARG A N 1
ATOM 791 C CA . ARG A 1 95 ? -13.543 -3.972 19.347 1.00 97.31 95 ARG A CA 1
ATOM 792 C C . ARG A 1 95 ? -13.859 -3.571 17.909 1.00 97.31 95 ARG A C 1
ATOM 794 O O . ARG A 1 95 ? -13.018 -3.754 17.029 1.00 97.31 95 ARG A O 1
ATOM 801 N N . GLN A 1 96 ? -15.053 -3.036 17.659 1.00 96.62 96 GLN A N 1
ATOM 802 C CA . GLN A 1 96 ? -15.443 -2.588 16.326 1.00 96.62 96 GLN A CA 1
ATOM 803 C C . GLN A 1 96 ? -14.616 -1.379 15.871 1.00 96.62 96 GLN A C 1
ATOM 805 O O . GLN A 1 96 ? -14.074 -1.403 14.770 1.00 96.62 96 GLN A O 1
ATOM 810 N N . ALA A 1 97 ? -14.412 -0.388 16.740 1.00 97.69 97 ALA A N 1
ATOM 811 C CA . ALA A 1 97 ? -13.568 0.769 16.453 1.00 97.69 97 ALA A CA 1
ATOM 812 C C . ALA A 1 97 ? -12.128 0.359 16.089 1.00 97.69 97 ALA A C 1
ATOM 814 O O . ALA A 1 97 ? -11.555 0.858 15.122 1.00 97.69 97 ALA A O 1
ATOM 815 N N . GLU A 1 98 ? -11.547 -0.595 16.819 1.00 98.06 98 GLU A N 1
ATOM 816 C CA . GLU A 1 98 ? -10.219 -1.139 16.514 1.00 98.06 98 GLU A CA 1
ATOM 817 C C . GLU A 1 98 ? -10.172 -1.890 15.178 1.00 98.06 98 GLU A C 1
ATOM 819 O O . GLU A 1 98 ? -9.173 -1.807 14.459 1.00 98.06 98 GLU A O 1
ATOM 824 N N . ARG A 1 99 ? -11.227 -2.639 14.831 1.00 97.81 99 ARG A N 1
ATOM 825 C CA . ARG A 1 99 ? -11.340 -3.303 13.521 1.00 97.81 99 ARG A CA 1
ATOM 826 C C . ARG A 1 99 ? -11.412 -2.280 12.393 1.00 97.81 99 ARG A C 1
ATOM 828 O O . ARG A 1 99 ? -10.698 -2.430 11.406 1.00 97.81 99 ARG A O 1
ATOM 835 N N . ASP A 1 100 ? -12.207 -1.228 12.556 1.00 97.62 100 ASP A N 1
ATOM 836 C CA . ASP A 1 100 ? -12.367 -0.186 11.541 1.00 97.62 100 ASP A CA 1
ATOM 837 C C . ASP A 1 100 ? -11.055 0.572 11.307 1.00 97.62 100 ASP A C 1
ATOM 839 O O . ASP A 1 100 ? -10.675 0.835 10.163 1.00 97.62 100 ASP A O 1
ATOM 843 N N . VAL A 1 101 ? -10.312 0.876 12.377 1.00 98.25 101 VAL A N 1
ATOM 844 C CA . VAL A 1 101 ? -8.997 1.526 12.279 1.00 98.25 101 VAL A CA 1
ATOM 845 C C . VAL A 1 101 ? -7.969 0.626 11.590 1.00 98.25 101 VAL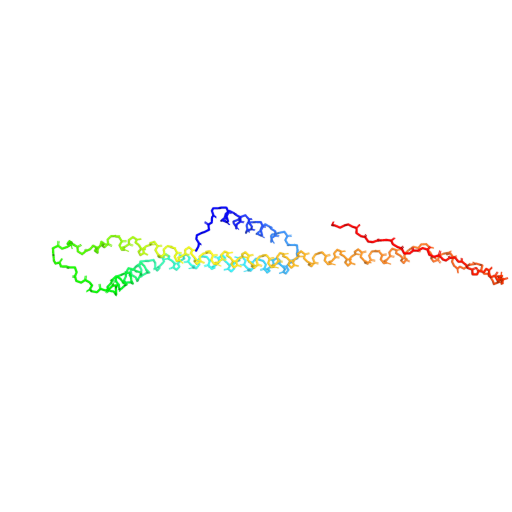 A C 1
ATOM 847 O O . VAL A 1 101 ? -7.232 1.121 10.730 1.00 98.25 101 VAL A O 1
ATOM 850 N N . ARG A 1 102 ? -7.938 -0.675 11.917 1.00 97.75 102 ARG A N 1
ATOM 851 C CA . ARG A 1 102 ? -7.074 -1.668 11.252 1.00 97.75 102 ARG A CA 1
ATOM 852 C C . ARG A 1 102 ? -7.395 -1.790 9.767 1.00 97.75 102 ARG A C 1
ATOM 854 O O . ARG A 1 102 ? -6.523 -1.535 8.941 1.00 97.75 102 ARG A O 1
ATOM 861 N N . ARG A 1 103 ? -8.665 -2.018 9.429 1.00 96.75 103 ARG A N 1
ATOM 862 C CA . ARG A 1 103 ? -9.141 -2.100 8.041 1.00 96.75 103 ARG A CA 1
ATOM 863 C C . ARG A 1 103 ? -8.810 -0.833 7.250 1.00 96.75 103 ARG A C 1
ATOM 865 O O . ARG A 1 103 ? -8.379 -0.898 6.102 1.00 96.75 103 ARG A O 1
ATOM 872 N N . ALA A 1 104 ? -8.982 0.345 7.852 1.00 97.00 104 ALA A N 1
ATOM 873 C CA . ALA A 1 104 ? -8.645 1.609 7.200 1.00 97.00 104 ALA A CA 1
ATOM 874 C C . ALA A 1 104 ? -7.135 1.775 6.956 1.00 97.00 104 ALA A C 1
ATOM 876 O O . ALA A 1 104 ? -6.740 2.438 5.997 1.00 97.00 104 ALA A O 1
ATOM 877 N N . HIS A 1 105 ? -6.288 1.226 7.829 1.00 97.88 105 HIS A N 1
ATOM 878 C CA . HIS A 1 105 ? -4.839 1.217 7.649 1.00 97.88 105 HIS A CA 1
ATOM 879 C C . HIS A 1 105 ? -4.404 0.222 6.568 1.00 97.88 105 HIS A C 1
ATOM 881 O O . HIS A 1 105 ? -3.697 0.623 5.645 1.00 97.88 105 HIS A O 1
ATOM 887 N N . GLU A 1 106 ? -4.906 -1.011 6.608 1.00 96.31 106 GLU A N 1
ATOM 888 C CA . GLU A 1 106 ? -4.694 -2.025 5.566 1.00 96.31 106 GLU A CA 1
ATOM 889 C C . GLU A 1 106 ? -5.113 -1.491 4.190 1.00 96.31 106 GLU A C 1
ATOM 891 O O . GLU A 1 106 ? -4.340 -1.532 3.237 1.00 96.31 106 GLU A O 1
ATOM 896 N N . GLY A 1 107 ? -6.279 -0.843 4.100 1.00 96.00 107 GLY A N 1
ATOM 897 C CA . GLY A 1 107 ? -6.737 -0.203 2.868 1.00 96.00 107 GLY A CA 1
ATOM 898 C C . GLY A 1 107 ? -5.810 0.908 2.356 1.00 96.00 107 GLY A C 1
ATOM 899 O O . GLY A 1 107 ? -5.729 1.129 1.148 1.00 96.00 107 GLY A O 1
ATOM 900 N N . ARG A 1 108 ? -5.084 1.613 3.236 1.00 97.69 108 ARG A N 1
ATOM 901 C CA . ARG A 1 108 ? -4.056 2.583 2.818 1.00 97.69 108 ARG A CA 1
ATOM 902 C C . ARG A 1 108 ? -2.798 1.886 2.304 1.00 97.69 108 ARG A C 1
ATOM 904 O O . ARG A 1 108 ? -2.260 2.336 1.296 1.00 97.69 108 ARG A O 1
ATOM 911 N N . LEU A 1 109 ? -2.363 0.799 2.942 1.00 97.12 109 LEU A N 1
ATOM 912 C CA . LEU A 1 109 ? -1.227 -0.000 2.473 1.00 97.12 109 LEU A CA 1
ATOM 913 C C . LEU A 1 109 ? -1.503 -0.613 1.095 1.00 97.12 109 LEU A C 1
ATOM 915 O O . LEU A 1 109 ? -0.692 -0.440 0.188 1.00 97.12 109 LEU A O 1
ATOM 919 N N . LEU A 1 110 ? -2.691 -1.189 0.893 1.00 95.31 110 LEU A N 1
ATOM 920 C CA . LEU A 1 110 ? -3.114 -1.742 -0.398 1.00 95.31 110 LEU A CA 1
ATOM 921 C C . LEU A 1 110 ? -3.102 -0.696 -1.521 1.00 95.31 110 LEU A C 1
ATOM 923 O O . LEU A 1 110 ? -2.717 -0.993 -2.647 1.00 95.31 110 LEU A O 1
ATOM 927 N N . ARG A 1 111 ? -3.476 0.560 -1.236 1.00 96.69 111 ARG A N 1
ATOM 928 C CA . ARG A 1 111 ? -3.380 1.649 -2.228 1.00 96.69 111 ARG A CA 1
ATOM 929 C C . ARG A 1 111 ? -1.935 1.977 -2.600 1.00 96.69 111 ARG A C 1
ATOM 931 O O . ARG A 1 111 ? -1.677 2.316 -3.751 1.00 96.69 111 ARG A O 1
ATOM 938 N N . ILE A 1 112 ? -1.008 1.899 -1.644 1.00 97.75 112 ILE A N 1
ATOM 939 C CA . ILE A 1 112 ? 0.423 2.102 -1.912 1.00 97.75 112 ILE A CA 1
ATOM 940 C C . ILE A 1 112 ? 0.956 0.963 -2.787 1.00 97.75 112 ILE A C 1
ATOM 942 O O . ILE A 1 112 ? 1.699 1.224 -3.728 1.00 97.75 112 ILE A O 1
ATOM 946 N N . GLU A 1 113 ? 0.556 -0.280 -2.521 1.00 96.50 113 GLU A N 1
ATOM 947 C CA . GLU A 1 113 ? 0.926 -1.438 -3.345 1.00 96.50 113 GLU A CA 1
ATOM 948 C C . GLU A 1 113 ? 0.341 -1.364 -4.755 1.00 96.50 113 GLU A C 1
ATOM 950 O O . GLU A 1 113 ? 1.043 -1.625 -5.729 1.00 96.50 113 GLU A O 1
ATOM 955 N N . GLU A 1 114 ? -0.914 -0.937 -4.893 1.00 96.25 114 GLU A N 1
ATOM 956 C CA . GLU A 1 114 ? -1.531 -0.722 -6.201 1.00 96.25 114 GLU A CA 1
ATOM 957 C C . GLU A 1 114 ? -0.774 0.340 -7.008 1.00 96.25 114 GLU A C 1
ATOM 959 O O . GLU A 1 114 ? -0.467 0.142 -8.185 1.00 96.25 114 GLU A O 1
ATOM 964 N N . PHE A 1 115 ? -0.420 1.453 -6.361 1.00 97.69 115 PHE A N 1
ATOM 965 C CA . PHE A 1 115 ? 0.385 2.510 -6.967 1.00 97.69 115 PHE A CA 1
ATOM 966 C C . PHE A 1 115 ? 1.782 2.011 -7.373 1.00 97.69 115 PHE A C 1
ATOM 968 O O . PHE A 1 115 ? 2.275 2.329 -8.460 1.00 97.69 115 PHE A O 1
ATOM 975 N N . GLU A 1 116 ? 2.416 1.191 -6.531 1.00 98.06 116 GLU A N 1
ATOM 976 C CA . GLU A 1 116 ? 3.688 0.547 -6.848 1.00 98.06 116 GLU A CA 1
ATOM 977 C C . GLU A 1 116 ? 3.563 -0.319 -8.103 1.00 98.06 116 GLU A C 1
ATOM 979 O O . GLU A 1 116 ? 4.318 -0.132 -9.059 1.00 98.06 116 GLU A O 1
ATOM 984 N N . ARG A 1 117 ? 2.572 -1.213 -8.118 1.00 97.75 117 ARG A N 1
ATOM 985 C CA . ARG A 1 117 ? 2.303 -2.156 -9.203 1.00 97.75 117 ARG A CA 1
ATOM 986 C C . ARG A 1 117 ? 2.074 -1.445 -10.531 1.00 97.75 117 ARG A C 1
ATOM 988 O O . ARG A 1 117 ? 2.736 -1.760 -11.518 1.00 97.75 117 ARG A O 1
ATOM 995 N N . GLN A 1 118 ? 1.181 -0.456 -10.557 1.00 97.88 118 GLN A N 1
ATOM 996 C CA . GLN A 1 118 ? 0.873 0.306 -11.770 1.00 97.88 118 GLN A CA 1
ATOM 997 C C . GLN A 1 118 ? 2.101 1.055 -12.301 1.00 97.88 118 GLN A C 1
ATOM 999 O O . GLN A 1 118 ? 2.384 1.007 -13.501 1.00 97.88 118 GLN A O 1
ATOM 1004 N N . GLY A 1 119 ? 2.862 1.708 -11.416 1.00 97.88 119 GLY A N 1
ATOM 1005 C CA . GLY A 1 119 ? 4.063 2.437 -11.818 1.00 97.88 119 GLY A CA 1
ATOM 1006 C C . GLY A 1 119 ? 5.170 1.521 -12.343 1.00 97.88 119 GLY A C 1
ATOM 1007 O O . GLY A 1 119 ? 5.729 1.795 -13.406 1.00 97.88 119 GLY A O 1
ATOM 1008 N N . LEU A 1 120 ? 5.440 0.394 -11.673 1.00 97.81 120 LEU A N 1
ATOM 1009 C CA . LEU A 1 120 ? 6.420 -0.589 -12.150 1.00 97.81 120 LEU A CA 1
ATOM 1010 C C . LEU A 1 120 ? 6.015 -1.184 -13.497 1.00 97.81 120 LEU A C 1
ATOM 1012 O O . LEU A 1 120 ? 6.836 -1.222 -14.412 1.00 97.81 120 LEU A O 1
ATOM 1016 N N . ARG A 1 121 ? 4.747 -1.578 -13.655 1.00 97.88 121 ARG A N 1
ATOM 1017 C CA . ARG A 1 121 ? 4.224 -2.118 -14.917 1.00 97.88 121 ARG A CA 1
ATOM 1018 C C . ARG A 1 121 ? 4.430 -1.148 -16.076 1.00 97.88 121 ARG A C 1
ATOM 1020 O O . ARG A 1 121 ? 4.870 -1.558 -17.149 1.00 97.88 121 ARG A O 1
ATOM 1027 N N . ALA A 1 122 ? 4.171 0.141 -15.860 1.00 97.94 122 ALA A N 1
ATOM 1028 C CA . ALA A 1 122 ? 4.385 1.168 -16.874 1.00 97.94 122 ALA A CA 1
ATOM 1029 C C . ALA A 1 122 ? 5.869 1.321 -17.258 1.00 97.94 122 ALA A C 1
ATOM 1031 O O . ALA A 1 122 ? 6.187 1.452 -18.444 1.00 97.94 122 ALA A O 1
ATOM 1032 N N . ILE A 1 123 ? 6.778 1.287 -16.277 1.00 97.38 123 ILE A N 1
ATOM 1033 C CA . ILE A 1 123 ? 8.227 1.397 -16.507 1.00 97.38 123 ILE A CA 1
ATOM 1034 C C . ILE A 1 123 ? 8.752 0.172 -17.261 1.00 97.38 123 ILE A C 1
ATOM 1036 O O . ILE A 1 123 ? 9.450 0.324 -18.266 1.00 97.38 123 ILE A O 1
ATOM 1040 N N . VAL A 1 124 ? 8.375 -1.031 -16.825 1.00 96.88 124 VAL A N 1
ATOM 1041 C CA . VAL A 1 124 ? 8.771 -2.291 -17.462 1.00 96.88 124 VAL A CA 1
ATOM 1042 C C . VAL A 1 124 ? 8.256 -2.358 -18.899 1.00 96.88 124 VAL A C 1
ATOM 1044 O O . VAL A 1 124 ? 9.039 -2.583 -19.820 1.00 96.88 124 VAL A O 1
ATOM 1047 N N . HIS A 1 125 ? 6.973 -2.068 -19.126 1.00 96.19 125 HIS A N 1
ATOM 1048 C CA . HIS A 1 125 ? 6.389 -2.086 -20.468 1.00 96.19 125 HIS A CA 1
ATOM 1049 C C . HIS A 1 125 ? 7.063 -1.073 -21.407 1.00 96.19 125 HIS A C 1
ATOM 1051 O O . HIS A 1 125 ? 7.343 -1.377 -22.570 1.00 96.19 125 HIS A O 1
ATOM 1057 N N . ARG A 1 126 ? 7.388 0.128 -20.906 1.00 95.44 126 ARG A N 1
ATOM 1058 C CA . ARG A 1 126 ? 8.167 1.119 -21.664 1.00 95.44 126 ARG A CA 1
ATOM 1059 C C . ARG A 1 126 ? 9.556 0.584 -22.016 1.00 95.44 126 ARG A C 1
ATOM 1061 O O . ARG A 1 126 ? 9.972 0.714 -23.166 1.00 95.44 126 ARG A O 1
ATOM 1068 N N . SER A 1 127 ? 10.238 -0.051 -21.062 1.00 94.81 127 SER A N 1
ATOM 1069 C CA . SER A 1 127 ? 11.556 -0.654 -21.281 1.00 94.81 127 SER A CA 1
ATOM 1070 C C . SER A 1 127 ? 11.520 -1.743 -22.353 1.00 94.81 127 SER A C 1
ATOM 1072 O O . SER A 1 127 ? 12.306 -1.699 -23.302 1.00 94.81 127 SER A O 1
ATOM 1074 N N . MET A 1 128 ? 10.551 -2.659 -22.268 1.00 92.81 128 MET A N 1
ATOM 1075 C CA . MET A 1 128 ? 10.347 -3.712 -23.265 1.00 92.81 128 MET A CA 1
ATOM 1076 C C . MET A 1 128 ? 10.091 -3.125 -24.656 1.00 92.81 128 MET A C 1
ATOM 1078 O O . MET A 1 128 ? 10.757 -3.507 -25.618 1.00 92.81 128 MET A O 1
ATOM 1082 N N . ARG A 1 129 ? 9.194 -2.136 -24.773 1.00 93.00 129 ARG A N 1
ATOM 1083 C CA . ARG A 1 129 ? 8.893 -1.479 -26.054 1.00 93.00 129 ARG A CA 1
ATOM 1084 C C . ARG A 1 129 ? 10.132 -0.831 -26.674 1.00 93.00 129 ARG A C 1
ATOM 1086 O O . ARG A 1 129 ? 10.381 -0.998 -27.865 1.00 93.00 129 ARG A O 1
ATOM 1093 N N . GLU A 1 130 ? 10.918 -0.104 -25.887 1.00 89.31 130 GLU A N 1
ATOM 1094 C CA . GLU A 1 130 ? 12.138 0.546 -26.374 1.00 89.31 130 GLU A CA 1
ATOM 1095 C C . GLU A 1 130 ? 13.236 -0.442 -26.783 1.00 89.31 130 GLU A C 1
ATOM 1097 O O . GLU A 1 130 ? 13.996 -0.167 -27.717 1.00 89.31 130 GLU A O 1
ATOM 1102 N N . ASN A 1 131 ? 13.343 -1.578 -26.094 1.00 87.19 131 ASN A N 1
ATOM 1103 C CA . ASN A 1 131 ? 14.292 -2.629 -26.452 1.00 87.19 131 ASN A CA 1
ATOM 1104 C C . ASN A 1 131 ? 13.859 -3.356 -27.732 1.00 87.19 131 ASN A C 1
ATOM 1106 O O . ASN A 1 131 ? 14.689 -3.548 -28.621 1.00 87.19 131 ASN A O 1
ATOM 1110 N N . ASN A 1 132 ? 12.563 -3.638 -27.886 1.00 86.50 132 ASN A N 1
ATOM 1111 C CA . ASN A 1 132 ? 12.013 -4.261 -29.091 1.00 86.50 132 ASN A CA 1
ATOM 1112 C C . ASN A 1 132 ? 12.188 -3.368 -30.329 1.00 86.50 132 ASN A C 1
ATOM 1114 O O . ASN A 1 132 ? 12.626 -3.845 -31.373 1.00 86.50 132 ASN A O 1
ATOM 1118 N N . MET A 1 133 ? 11.924 -2.058 -30.216 1.00 84.38 133 MET A N 1
ATOM 1119 C CA . MET A 1 133 ? 12.135 -1.117 -31.330 1.00 84.38 133 MET A CA 1
ATOM 1120 C C . MET A 1 133 ? 13.602 -1.057 -31.772 1.00 84.38 133 MET A C 1
ATOM 1122 O O . MET A 1 133 ? 13.880 -0.919 -32.961 1.00 84.38 133 MET A O 1
ATOM 1126 N N . ARG A 1 134 ? 14.549 -1.191 -30.833 1.00 80.31 134 ARG A N 1
ATOM 1127 C CA . ARG A 1 134 ? 15.980 -1.224 -31.158 1.00 80.31 134 ARG A CA 1
ATOM 1128 C C . ARG A 1 134 ? 16.367 -2.496 -31.913 1.00 80.31 134 ARG A C 1
ATOM 1130 O O . ARG A 1 134 ? 17.169 -2.396 -32.834 1.00 80.31 134 ARG A O 1
ATOM 1137 N N . GLY A 1 135 ? 15.800 -3.647 -31.543 1.00 80.88 135 GLY A N 1
ATOM 1138 C CA . GLY A 1 135 ? 15.973 -4.900 -32.285 1.00 80.88 135 GLY A CA 1
ATOM 1139 C C . GLY A 1 135 ? 15.509 -4.753 -33.734 1.00 80.88 135 GLY A C 1
ATOM 1140 O O . GLY A 1 135 ? 16.304 -4.914 -34.648 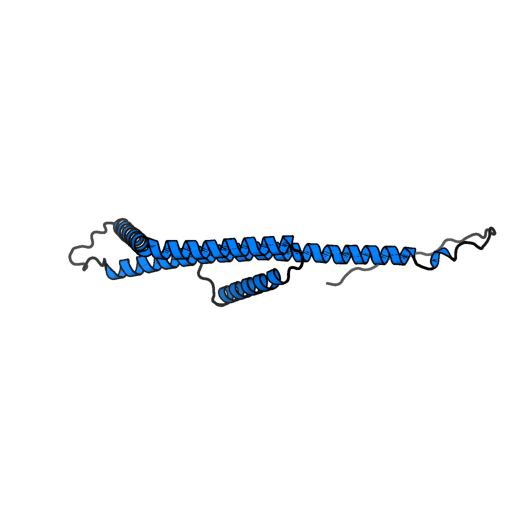1.00 80.88 135 GLY A O 1
ATOM 1141 N N . VAL A 1 136 ? 14.275 -4.277 -33.937 1.00 83.19 136 VAL A N 1
ATOM 1142 C CA . VAL A 1 136 ? 13.703 -4.072 -35.282 1.00 83.19 136 VAL A CA 1
ATOM 1143 C C . VAL A 1 136 ? 14.510 -3.071 -36.117 1.00 83.19 136 VAL A C 1
ATOM 1145 O O . VAL A 1 136 ? 14.743 -3.304 -37.302 1.00 83.19 136 VAL A O 1
ATOM 1148 N N . ALA A 1 137 ? 14.951 -1.957 -35.523 1.00 78.75 137 ALA A N 1
ATOM 1149 C CA . ALA A 1 137 ? 15.765 -0.968 -36.228 1.00 78.75 137 ALA A CA 1
ATOM 1150 C C . ALA A 1 137 ? 17.139 -1.529 -36.628 1.00 78.75 137 ALA A C 1
ATOM 1152 O O . ALA A 1 137 ? 17.606 -1.265 -37.735 1.00 78.75 137 ALA A O 1
ATOM 1153 N N . ARG A 1 138 ? 17.763 -2.320 -35.745 1.00 82.44 138 ARG A N 1
ATOM 1154 C CA . ARG A 1 138 ? 19.028 -3.006 -36.020 1.00 82.44 138 ARG A CA 1
ATOM 1155 C C . ARG A 1 138 ? 18.862 -4.022 -37.148 1.00 82.44 138 ARG A C 1
ATOM 1157 O O . ARG A 1 138 ? 19.580 -3.924 -38.133 1.00 82.44 138 ARG A O 1
ATOM 1164 N N . ASP A 1 139 ? 17.858 -4.891 -37.068 1.00 83.75 139 ASP A N 1
ATOM 1165 C CA . ASP A 1 139 ? 17.580 -5.901 -38.096 1.00 83.75 139 ASP A CA 1
ATOM 1166 C C . ASP A 1 139 ? 17.257 -5.259 -39.456 1.00 83.75 139 ASP A C 1
ATOM 1168 O O . ASP A 1 139 ? 17.652 -5.758 -40.510 1.00 83.75 139 ASP A O 1
ATOM 1172 N N . GLY A 1 140 ? 16.544 -4.126 -39.447 1.00 82.00 140 GLY A N 1
ATOM 1173 C CA . GLY A 1 140 ? 16.255 -3.341 -40.645 1.00 82.00 140 GLY A CA 1
ATOM 1174 C C . GLY A 1 140 ? 17.509 -2.726 -41.269 1.00 82.00 140 GLY A C 1
ATOM 1175 O O . GLY A 1 140 ? 17.659 -2.768 -42.492 1.00 82.00 140 GLY A O 1
ATOM 1176 N N . PHE A 1 141 ? 18.414 -2.189 -40.445 1.00 81.50 141 PHE A N 1
ATOM 1177 C CA . PHE A 1 141 ? 19.699 -1.662 -40.902 1.00 81.50 141 PHE A CA 1
ATOM 1178 C C . PHE A 1 141 ? 20.602 -2.774 -41.440 1.00 81.50 141 PHE A C 1
ATOM 1180 O O . PHE A 1 141 ? 21.103 -2.642 -42.553 1.00 81.50 141 PHE A O 1
ATOM 1187 N N . ASP A 1 142 ? 20.742 -3.883 -40.712 1.00 83.19 142 ASP A N 1
ATOM 1188 C CA . ASP A 1 142 ? 21.572 -5.025 -41.104 1.00 83.19 142 ASP A CA 1
ATOM 1189 C C . ASP A 1 142 ? 21.072 -5.622 -42.430 1.00 83.19 142 ASP A C 1
ATOM 1191 O O . ASP A 1 142 ? 21.852 -5.814 -43.361 1.00 83.19 142 ASP A O 1
ATOM 1195 N N . ARG A 1 143 ? 19.751 -5.780 -42.598 1.00 81.88 143 ARG A N 1
ATOM 1196 C CA . ARG A 1 143 ? 19.141 -6.222 -43.866 1.00 81.88 143 ARG A CA 1
ATOM 1197 C C . ARG A 1 143 ? 19.359 -5.230 -45.012 1.00 81.88 143 ARG A C 1
ATOM 1199 O O . ARG A 1 143 ? 19.546 -5.644 -46.155 1.00 81.88 143 ARG A O 1
ATOM 1206 N N . ALA A 1 144 ? 19.282 -3.925 -44.753 1.00 79.81 144 ALA A N 1
ATOM 1207 C CA . ALA A 1 144 ? 19.515 -2.905 -45.776 1.00 79.81 144 ALA A CA 1
ATOM 1208 C C . ALA A 1 144 ? 21.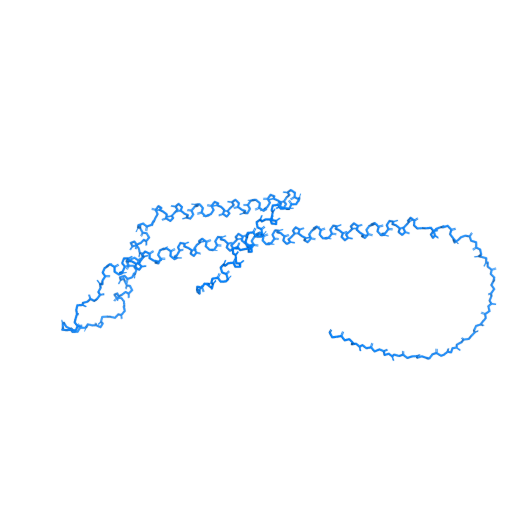000 -2.802 -46.168 1.00 79.81 144 ALA A C 1
ATOM 1210 O O . ALA A 1 144 ? 21.306 -2.588 -47.343 1.00 79.81 144 ALA A O 1
ATOM 1211 N N . ALA A 1 145 ? 21.908 -2.967 -45.205 1.00 78.75 145 ALA A N 1
ATOM 1212 C CA . ALA A 1 145 ? 23.347 -3.021 -45.424 1.00 78.75 145 ALA A CA 1
ATOM 1213 C C . ALA A 1 145 ? 23.735 -4.267 -46.233 1.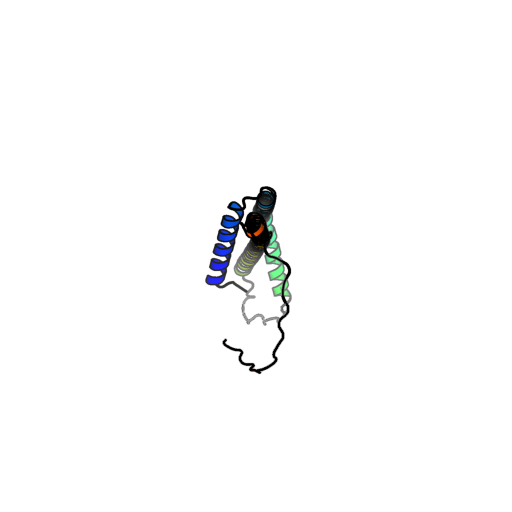00 78.75 145 ALA A C 1
ATOM 1215 O O . ALA A 1 145 ? 24.464 -4.138 -47.214 1.00 78.75 145 ALA A O 1
ATOM 1216 N N . ASP A 1 146 ? 23.170 -5.432 -45.910 1.00 73.06 146 ASP A N 1
ATOM 1217 C CA . ASP A 1 146 ? 23.402 -6.688 -46.634 1.00 73.06 146 ASP A CA 1
ATOM 1218 C C . ASP A 1 146 ? 22.928 -6.605 -48.099 1.00 73.06 146 ASP A C 1
ATOM 1220 O O . ASP A 1 146 ? 23.674 -6.906 -49.029 1.00 73.06 146 ASP A O 1
ATOM 1224 N N . ARG A 1 147 ? 21.750 -6.013 -48.359 1.00 62.97 147 ARG A N 1
ATOM 1225 C CA . ARG A 1 147 ? 21.300 -5.722 -49.739 1.00 62.97 147 ARG A CA 1
ATOM 1226 C C . ARG A 1 147 ? 22.238 -4.791 -50.513 1.00 62.97 1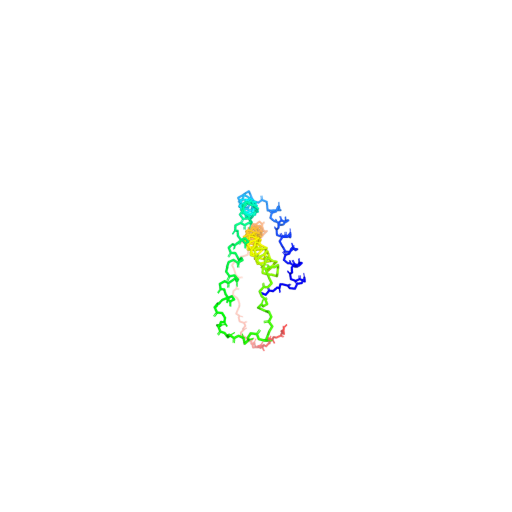47 ARG A C 1
ATOM 1228 O O . ARG A 1 147 ? 22.306 -4.882 -51.733 1.00 62.97 147 ARG A O 1
ATOM 1235 N N . ARG A 1 148 ? 22.940 -3.872 -49.839 1.00 59.41 148 ARG A N 1
ATOM 1236 C CA . ARG A 1 148 ? 23.953 -3.009 -50.478 1.00 59.41 148 ARG A CA 1
ATOM 1237 C C . ARG A 1 148 ? 25.290 -3.725 -50.689 1.00 59.41 148 ARG A C 1
ATOM 1239 O O . ARG A 1 148 ? 26.045 -3.297 -51.560 1.00 59.41 148 ARG A O 1
ATOM 1246 N N . ALA A 1 149 ? 25.573 -4.771 -49.914 1.00 59.28 149 ALA A N 1
ATOM 1247 C CA . ALA A 1 149 ? 26.761 -5.615 -50.039 1.00 59.28 149 ALA A CA 1
ATOM 1248 C C . ALA A 1 149 ? 26.574 -6.779 -51.037 1.00 59.28 149 ALA A C 1
ATOM 1250 O O . ALA A 1 149 ? 27.560 -7.351 -51.502 1.00 59.28 149 ALA A O 1
ATOM 1251 N N . GLY A 1 150 ? 25.327 -7.097 -51.398 1.00 53.81 150 GLY A N 1
ATOM 1252 C CA . GLY A 1 150 ? 24.965 -8.133 -52.361 1.00 53.81 150 GLY A CA 1
ATOM 1253 C C . GLY A 1 150 ? 25.551 -7.931 -53.766 1.00 53.81 150 GLY A C 1
ATOM 1254 O O . GLY A 1 150 ? 25.547 -6.841 -54.337 1.00 53.81 150 GLY A O 1
ATOM 1255 N N . ILE A 1 151 ? 26.012 -9.047 -54.331 1.00 53.88 151 ILE A N 1
ATOM 1256 C CA . ILE A 1 151 ? 26.700 -9.276 -55.618 1.00 53.88 151 ILE A CA 1
ATOM 1257 C C . ILE A 1 151 ? 25.990 -8.700 -56.868 1.00 53.88 151 ILE A C 1
ATOM 1259 O O . ILE A 1 151 ? 26.597 -8.634 -57.938 1.00 53.88 151 ILE A O 1
ATOM 1263 N N . GLU A 1 152 ? 24.757 -8.199 -56.762 1.00 54.09 152 GLU A N 1
ATOM 1264 C CA . GLU A 1 152 ? 23.973 -7.678 -57.897 1.00 54.09 152 GLU A CA 1
ATOM 1265 C C . GLU A 1 152 ? 24.602 -6.457 -58.594 1.00 54.09 152 GLU A C 1
ATOM 1267 O O . GLU A 1 152 ? 24.322 -6.203 -59.764 1.00 54.09 152 GLU A O 1
ATOM 1272 N N . ARG A 1 153 ? 25.540 -5.740 -57.955 1.00 52.31 153 ARG A N 1
ATOM 1273 C CA . ARG A 1 153 ? 26.304 -4.675 -58.638 1.00 52.31 153 ARG A CA 1
ATOM 1274 C C . ARG A 1 153 ? 27.356 -5.173 -59.637 1.00 52.31 153 ARG A C 1
ATOM 1276 O O . ARG A 1 153 ? 27.904 -4.346 -60.359 1.00 52.31 153 ARG A O 1
ATOM 1283 N N . ARG A 1 154 ? 27.654 -6.476 -59.716 1.00 54.38 154 ARG A N 1
ATOM 1284 C CA . ARG A 1 154 ? 28.644 -7.015 -60.676 1.00 54.38 154 ARG A CA 1
ATOM 1285 C C . ARG A 1 154 ? 28.036 -7.636 -61.941 1.00 54.38 154 ARG A C 1
ATOM 1287 O O . ARG A 1 154 ? 28.787 -8.198 -62.728 1.00 54.38 154 ARG A O 1
ATOM 1294 N N . GLY A 1 155 ? 26.719 -7.535 -62.156 1.00 53.41 155 GLY A N 1
ATOM 1295 C CA . GLY A 1 155 ? 26.039 -8.223 -63.267 1.00 53.41 155 GLY A CA 1
ATOM 1296 C C . GLY A 1 155 ? 25.459 -7.360 -64.395 1.00 53.41 155 GLY A C 1
ATOM 1297 O O . GLY A 1 155 ? 25.079 -7.919 -65.412 1.00 53.41 155 GLY A O 1
ATOM 1298 N N . SER A 1 156 ? 25.371 -6.029 -64.270 1.00 50.59 156 SER A N 1
ATOM 1299 C CA . SER A 1 156 ? 24.587 -5.194 -65.214 1.00 50.59 156 SER A CA 1
ATOM 1300 C C . SER A 1 156 ? 25.428 -4.303 -66.154 1.00 50.59 156 SER A C 1
ATOM 1302 O O . SER A 1 156 ? 24.996 -3.236 -66.588 1.00 50.59 156 SER A O 1
ATOM 1304 N N . GLN A 1 157 ? 26.636 -4.743 -66.509 1.00 52.91 157 GLN A N 1
ATOM 1305 C CA . GLN A 1 157 ? 27.388 -4.186 -67.642 1.00 52.91 157 GLN A CA 1
ATOM 1306 C C . GLN A 1 157 ? 27.828 -5.306 -68.587 1.00 52.91 157 GLN A C 1
ATOM 1308 O O . GLN A 1 157 ? 29.002 -5.660 -68.632 1.00 52.91 157 GLN A O 1
ATOM 1313 N N . ARG A 1 158 ? 26.884 -5.873 -69.339 1.00 54.50 158 ARG A N 1
ATOM 1314 C CA . ARG A 1 158 ? 27.068 -6.378 -70.712 1.00 54.50 158 ARG A CA 1
ATOM 1315 C C . ARG A 1 158 ? 25.723 -6.867 -71.246 1.00 54.50 158 ARG A C 1
ATOM 1317 O O . ARG A 1 158 ? 24.890 -7.283 -70.458 1.00 54.50 158 ARG A O 1
ATOM 1324 N N . GLU A 1 159 ? 25.585 -6.810 -72.572 1.00 51.78 159 GLU A N 1
ATOM 1325 C CA . GLU A 1 159 ? 24.379 -7.058 -73.387 1.00 51.78 159 GLU A CA 1
ATOM 1326 C C . GLU A 1 159 ? 23.469 -5.816 -73.445 1.00 51.78 159 GLU A C 1
ATOM 1328 O O . GLU A 1 159 ? 22.816 -5.455 -72.479 1.00 51.78 159 GLU A O 1
ATOM 1333 N N . GLY A 1 160 ? 23.446 -4.992 -74.494 1.00 48.94 160 GLY A N 1
ATOM 1334 C CA . GLY A 1 160 ? 23.622 -5.243 -75.925 1.00 48.94 160 GLY A CA 1
ATOM 1335 C C . GLY A 1 160 ? 22.338 -4.751 -76.618 1.00 48.94 160 GLY A C 1
ATOM 1336 O O . GLY A 1 160 ? 21.270 -5.271 -76.306 1.00 48.94 160 GLY A O 1
ATOM 1337 N N . PRO A 1 161 ? 22.367 -3.723 -77.486 1.00 54.59 161 PRO A N 1
ATOM 1338 C CA . PRO A 1 161 ? 21.156 -3.234 -78.132 1.00 54.59 161 PRO A CA 1
ATOM 1339 C C . PRO A 1 161 ? 20.848 -4.096 -79.359 1.00 54.59 161 PRO A C 1
ATOM 1341 O O . PRO A 1 161 ? 21.624 -4.123 -80.309 1.00 54.59 161 PRO A O 1
ATOM 1344 N N . GLY A 1 162 ? 19.705 -4.777 -79.362 1.00 51.66 162 GLY A N 1
ATOM 1345 C CA . GLY A 1 162 ? 19.199 -5.411 -80.577 1.00 51.66 162 GLY A CA 1
ATOM 1346 C C . GLY A 1 162 ? 18.311 -6.614 -80.314 1.00 51.66 162 GLY A C 1
ATOM 1347 O O . GLY A 1 162 ? 18.797 -7.726 -80.180 1.00 51.66 162 GLY A O 1
ATOM 1348 N N . ASN A 1 163 ? 16.998 -6.425 -80.333 1.00 46.25 163 ASN A N 1
ATOM 1349 C CA . ASN A 1 163 ? 16.215 -6.606 -81.556 1.00 46.25 163 ASN A CA 1
ATOM 1350 C C . ASN A 1 163 ? 14.733 -6.766 -81.187 1.00 46.25 163 ASN A C 1
ATOM 1352 O O . ASN A 1 163 ? 14.364 -7.514 -80.285 1.00 46.25 163 ASN A O 1
ATOM 1356 N N . LEU A 1 164 ? 13.897 -6.029 -81.912 1.00 54.38 164 LEU A N 1
ATOM 1357 C CA . LEU A 1 164 ? 12.448 -6.154 -81.924 1.00 54.38 164 LEU A CA 1
ATOM 1358 C C . LEU A 1 164 ? 12.050 -7.592 -82.274 1.00 54.38 164 LEU A C 1
ATOM 1360 O O . LEU A 1 164 ? 12.430 -8.090 -83.333 1.00 54.38 164 LEU A O 1
ATOM 1364 N N . THR A 1 165 ? 11.145 -8.197 -81.507 1.00 53.28 165 THR A N 1
ATOM 1365 C CA . THR A 1 165 ? 10.086 -8.998 -82.132 1.00 53.28 165 THR A CA 1
ATOM 1366 C C . THR A 1 165 ? 8.801 -8.982 -81.307 1.00 53.28 165 THR A C 1
ATOM 1368 O O . THR A 1 165 ? 8.786 -9.021 -80.082 1.00 53.28 165 THR A O 1
ATOM 1371 N N . GLN A 1 166 ? 7.730 -8.812 -82.065 1.00 49.81 166 GLN A N 1
ATOM 1372 C CA . GLN A 1 166 ? 6.331 -8.579 -81.744 1.00 49.81 166 GLN A CA 1
ATOM 1373 C C . GLN A 1 166 ? 5.615 -9.770 -81.078 1.00 49.81 166 GLN A C 1
ATOM 1375 O O . GLN A 1 166 ? 5.811 -10.884 -81.536 1.00 49.81 166 GLN A O 1
ATOM 1380 N N . PHE A 1 167 ? 4.696 -9.453 -80.138 1.00 44.19 167 PHE A N 1
ATOM 1381 C CA . PHE A 1 167 ? 3.342 -10.028 -79.887 1.00 44.19 167 PHE A CA 1
ATOM 1382 C C . PHE A 1 167 ? 3.171 -11.576 -79.711 1.00 44.19 167 PHE A C 1
ATOM 1384 O O . PHE A 1 167 ? 4.018 -12.329 -80.162 1.00 44.19 167 PHE A O 1
ATOM 1391 N N . PRO A 1 168 ? 2.083 -12.115 -79.088 1.00 57.41 168 PRO A N 1
ATOM 1392 C CA . PRO A 1 168 ? 0.756 -11.521 -78.930 1.00 57.41 168 PRO A CA 1
ATOM 1393 C C . PRO A 1 168 ? 0.065 -11.644 -77.556 1.00 57.41 168 PRO A C 1
ATOM 1395 O O . PRO A 1 168 ? 0.490 -12.302 -76.613 1.00 57.41 168 PRO A O 1
ATOM 1398 N N . ARG A 1 169 ? -1.076 -10.948 -77.521 1.00 53.16 169 ARG A N 1
ATOM 1399 C CA . ARG A 1 169 ? -2.170 -10.983 -76.547 1.00 53.16 169 ARG A CA 1
ATOM 1400 C C . ARG A 1 169 ? -2.733 -12.399 -76.349 1.00 53.16 169 ARG A C 1
ATOM 1402 O O . ARG A 1 169 ? -2.931 -13.104 -77.332 1.00 53.16 169 ARG A O 1
ATOM 1409 N N . GLY A 1 170 ? -3.200 -12.706 -75.135 1.00 47.25 170 GLY A N 1
ATOM 1410 C CA . GLY A 1 170 ? -4.300 -13.663 -74.938 1.00 47.25 170 GLY A CA 1
ATOM 1411 C C . GLY A 1 170 ? -4.315 -14.400 -73.594 1.00 47.25 170 GLY A C 1
ATOM 1412 O O . GLY A 1 170 ? -3.309 -14.963 -73.194 1.00 47.25 170 GLY A O 1
ATOM 1413 N N . GLY A 1 171 ? -5.492 -14.456 -72.953 1.00 48.91 171 GLY A N 1
ATOM 1414 C CA . GLY A 1 171 ? -5.843 -15.467 -71.934 1.00 48.91 171 GLY A CA 1
ATOM 1415 C C . GLY A 1 171 ? -5.634 -15.032 -70.474 1.00 48.91 171 GLY A C 1
ATOM 1416 O O . GLY A 1 171 ? -4.543 -15.170 -69.954 1.00 48.91 171 GLY A O 1
ATOM 1417 N N . ASN A 1 172 ? -6.554 -14.361 -69.773 1.00 54.72 172 ASN A N 1
ATOM 1418 C CA . ASN A 1 172 ? -7.875 -14.793 -69.283 1.00 54.72 172 ASN A CA 1
ATOM 1419 C C . ASN A 1 172 ? -7.840 -15.711 -68.022 1.00 54.72 172 ASN A C 1
ATOM 1421 O O . ASN A 1 172 ? -7.819 -16.927 -68.158 1.00 54.72 172 ASN A O 1
ATOM 1425 N N . ARG A 1 173 ? -8.022 -15.074 -66.837 1.00 50.50 173 ARG A N 1
ATOM 1426 C CA . ARG A 1 173 ? -8.743 -15.528 -65.601 1.00 50.50 173 ARG A CA 1
ATOM 1427 C C . ARG A 1 173 ? -8.137 -16.670 -64.739 1.00 50.50 173 ARG A C 1
ATOM 1429 O O . ARG A 1 173 ? -7.281 -17.381 -65.238 1.00 50.50 173 ARG A O 1
ATOM 1436 N N . PRO A 1 174 ? -8.610 -16.923 -63.483 1.00 58.66 174 PRO A N 1
ATOM 1437 C CA . PRO A 1 174 ? -9.648 -16.251 -62.674 1.00 58.66 174 PRO A CA 1
ATOM 1438 C C . PRO A 1 174 ? -9.257 -15.884 -61.214 1.00 58.66 174 PRO A C 1
ATOM 1440 O O . PRO A 1 174 ? -8.235 -16.279 -60.667 1.00 58.66 174 PRO A O 1
ATOM 1443 N N . ARG A 1 175 ? -10.185 -15.147 -60.584 1.00 63.00 175 ARG A N 1
ATOM 1444 C CA . ARG A 1 175 ? -10.369 -14.906 -59.140 1.00 63.00 175 ARG A CA 1
ATOM 1445 C C . ARG A 1 175 ? -10.740 -16.183 -58.366 1.00 63.00 175 ARG A C 1
ATOM 1447 O O . ARG A 1 175 ? -11.509 -16.975 -58.903 1.00 63.00 175 ARG A O 1
ATOM 1454 N N . ASN A 1 176 ? -10.331 -16.246 -57.088 1.00 56.47 176 ASN A N 1
ATOM 1455 C CA . ASN A 1 176 ? -10.950 -16.885 -55.893 1.00 56.47 176 ASN A CA 1
ATOM 1456 C C . ASN A 1 176 ? -9.838 -17.496 -55.012 1.00 56.47 176 ASN A C 1
ATOM 1458 O O . ASN A 1 176 ? -8.943 -18.122 -55.554 1.00 56.47 176 ASN A O 1
ATOM 1462 N N . ARG A 1 177 ? -9.793 -17.383 -53.678 1.00 52.94 177 ARG A N 1
ATOM 1463 C CA . ARG A 1 177 ? -10.844 -17.283 -52.644 1.00 52.94 177 ARG A CA 1
ATOM 1464 C C . ARG A 1 177 ? -10.219 -16.817 -51.301 1.00 52.94 177 ARG A C 1
ATOM 1466 O O . ARG A 1 177 ? -9.012 -16.966 -51.132 1.00 52.94 177 ARG A O 1
ATOM 1473 N N . PRO A 1 178 ? -11.023 -16.336 -50.334 1.00 70.81 178 PRO A N 1
ATOM 1474 C CA . PRO A 1 178 ? -10.625 -16.126 -48.939 1.00 70.81 178 PRO A CA 1
ATOM 1475 C C . PRO A 1 178 ? -11.048 -17.288 -48.007 1.00 70.81 178 PRO A C 1
ATOM 1477 O O . PRO A 1 178 ? -11.854 -18.126 -48.414 1.00 70.81 178 PRO A O 1
ATOM 1480 N N . ARG A 1 179 ? -10.612 -17.173 -46.736 1.00 57.62 179 ARG A N 1
ATOM 1481 C CA . ARG A 1 179 ? -11.007 -17.863 -45.476 1.00 57.62 179 ARG A CA 1
ATOM 1482 C C . ARG A 1 179 ? -10.156 -19.062 -45.044 1.00 57.62 179 ARG A C 1
ATOM 1484 O O . ARG A 1 179 ? -10.046 -20.028 -45.778 1.00 57.62 179 ARG A O 1
ATOM 1491 N N . ASP A 1 180 ? -9.616 -18.997 -43.826 1.00 62.44 180 ASP A N 1
ATOM 1492 C CA . ASP A 1 180 ? -10.228 -19.543 -42.597 1.00 62.44 180 ASP A CA 1
ATOM 1493 C C . ASP A 1 180 ? -9.546 -18.889 -41.367 1.00 62.44 180 ASP A C 1
ATOM 1495 O O . ASP A 1 180 ? -8.354 -18.603 -41.425 1.00 62.44 180 ASP A O 1
ATOM 1499 N N . ARG A 1 181 ? -10.329 -18.241 -40.488 1.00 63.56 181 ARG A N 1
ATOM 1500 C CA . ARG A 1 181 ? -10.846 -18.664 -39.162 1.00 63.56 181 ARG A CA 1
ATOM 1501 C C . ARG A 1 181 ? -9.889 -18.370 -38.011 1.00 63.56 181 ARG A C 1
ATOM 1503 O O . ARG A 1 181 ? -8.847 -19.042 -37.917 1.00 63.56 181 ARG A O 1
#

Radius of gyration: 35.86 Å; chains: 1; bounding box: 69×29×113 Å

Foldseek 3Di:
DDDDPVVVVVLVVLLVVLVVLLVVQPDPVLVVQLVVLVVVLVVQLVVLVVCCVVCVVVQLVVLLVVVVVVVVPPDPPVDDPPNDDPPPPSVVSSVVSNVVSVVVSVVSNVVSSVSSSVSSVVSSVVSVVVVVVVVVVVVVVVVVVVVVVDPVVVPPPDDDDDDDDDDDDDDDDDDDDDDDD